Protein AF-A0A925RMC8-F1 (afdb_monomer)

Radius of gyration: 19.19 Å; Cα contacts (8 Å, |Δi|>4): 292; chains: 1; bounding box: 41×32×55 Å

Foldseek 3Di:
DDDDADDLVVVQVQCVVVVHDSQFWRWDKDWDFDDPVTDIDIAIATHNDDDAADDFPQWDWQNDGCPPPQAAEAAAQDWIKTATDDDPQKFKAKDWQAADKAPRRDRITTGHHYPPGPQWTKIKMWIAHPNRHIDMDMHTYGHD

Solvent-accessible surface area (backbone atoms only — not comparable to full-atom values): 8334 Å² total; per-residue (Å²): 139,85,85,81,79,78,54,73,68,56,48,49,50,52,24,58,78,70,72,46,54,94,79,52,58,45,80,44,79,48,78,47,74,81,50,87,80,81,44,72,48,76,46,65,44,47,46,90,52,91,66,67,55,59,77,89,65,60,37,32,47,66,88,36,75,47,86,79,54,79,60,44,79,40,59,54,79,38,81,42,40,35,37,45,78,67,62,92,74,45,53,28,39,52,47,61,58,41,33,50,74,40,56,31,70,39,46,58,30,33,39,34,30,52,94,88,38,50,53,51,39,39,41,34,44,38,40,30,48,85,72,54,20,59,34,71,50,77,33,46,32,36,51,100

Sequence (144 aa):
WTVTAPDEAQLAGARTELGLAADAPVPLRIRVTFAQPALVAYKNIWLGQHADNPVLDPITIDGRDARTATTLTVAPETDIRLAVEFDATHDVNWLTSCGTMHDYDLARAYLRVEPEDPQSGTLAVVVRDPDGGVSWRIWPITAE

Nearest PDB structures (foldseek):
  6jcq-assembly1_R  TM=6.285E-01  e=7.573E-03  Homo sapiens
  8yt8-assembly1_O  TM=6.834E-01  e=1.984E-02  Mus musculus
  8uf4-assembly1_C  TM=6.652E-01  e=6.104E-02  Homo sapiens
  8uf4-assembly1_A  TM=6.038E-01  e=6.440E-02  Homo sapiens
  9c3c-assembly1_A  TM=5.437E-01  e=5.199E-02  Oryctolagus cuniculus

Structure (mmCIF, N/CA/C/O backbone):
data_AF-A0A925RMC8-F1
#
_entry.id   AF-A0A925RMC8-F1
#
loop_
_atom_site.group_PDB
_atom_site.id
_atom_site.type_symbol
_atom_site.label_atom_id
_atom_site.label_alt_id
_atom_site.label_comp_id
_atom_site.label_asym_id
_atom_site.label_entity_id
_atom_site.label_seq_id
_atom_site.pdbx_PDB_ins_code
_atom_site.Cartn_x
_atom_site.Cartn_y
_atom_site.Cartn_z
_atom_site.occupancy
_atom_site.B_iso_or_equiv
_atom_site.auth_seq_id
_atom_site.auth_comp_id
_atom_site.auth_asym_id
_atom_site.auth_atom_id
_atom_site.pdbx_PDB_model_num
ATOM 1 N N . TRP A 1 1 ? 1.644 17.891 -8.035 1.00 55.22 1 TRP A N 1
ATOM 2 C CA . TRP A 1 1 ? 2.921 17.668 -8.738 1.00 55.22 1 TRP A CA 1
ATOM 3 C C . TRP A 1 1 ? 2.594 16.898 -10.004 1.00 55.22 1 TRP A C 1
ATOM 5 O O . TRP A 1 1 ? 1.680 16.085 -9.962 1.00 55.22 1 TRP A O 1
ATOM 15 N N . THR A 1 2 ? 3.270 17.182 -11.111 1.00 61.78 2 THR A N 1
ATOM 16 C CA . THR A 1 2 ? 3.018 16.524 -12.401 1.00 61.78 2 THR A CA 1
ATOM 17 C C . THR A 1 2 ? 4.347 15.977 -12.894 1.00 61.78 2 THR A C 1
ATOM 19 O O . THR A 1 2 ? 5.330 16.715 -12.905 1.00 61.78 2 THR A O 1
ATOM 22 N N . VAL A 1 3 ? 4.391 14.694 -13.249 1.00 68.19 3 VAL A N 1
ATOM 23 C CA . VAL A 1 3 ? 5.546 14.073 -13.909 1.00 68.19 3 VAL A CA 1
ATOM 24 C C . VAL A 1 3 ? 5.148 13.806 -15.351 1.00 68.19 3 VAL A C 1
ATOM 26 O O . VAL A 1 3 ? 4.157 13.126 -15.601 1.00 68.19 3 VAL A O 1
ATOM 29 N N . THR A 1 4 ? 5.906 14.369 -16.284 1.00 79.56 4 THR A N 1
ATOM 30 C CA . THR A 1 4 ? 5.744 14.123 -17.718 1.00 79.56 4 THR A CA 1
ATOM 31 C C . THR A 1 4 ? 6.628 12.944 -18.099 1.00 79.56 4 THR A C 1
ATOM 33 O O . THR A 1 4 ? 7.823 12.959 -17.803 1.00 79.56 4 THR A O 1
ATOM 36 N N . ALA A 1 5 ? 6.048 11.923 -18.731 1.00 79.69 5 ALA A N 1
ATOM 37 C CA . ALA A 1 5 ? 6.829 10.829 -19.295 1.00 79.69 5 ALA A CA 1
ATOM 38 C C . ALA A 1 5 ? 7.681 11.340 -20.477 1.00 79.69 5 ALA A C 1
ATOM 40 O O . ALA A 1 5 ? 7.213 12.212 -21.215 1.00 79.69 5 ALA A O 1
ATOM 41 N N . PRO A 1 6 ? 8.913 10.834 -20.654 1.00 87.75 6 PRO A N 1
ATOM 42 C CA . PRO A 1 6 ? 9.715 11.150 -21.831 1.00 87.75 6 PRO A CA 1
ATOM 43 C C . PRO A 1 6 ? 9.063 10.601 -23.103 1.00 87.75 6 PRO A C 1
ATOM 45 O O . PRO A 1 6 ? 8.295 9.639 -23.054 1.00 87.75 6 PRO A O 1
ATOM 48 N N . ASP A 1 7 ? 9.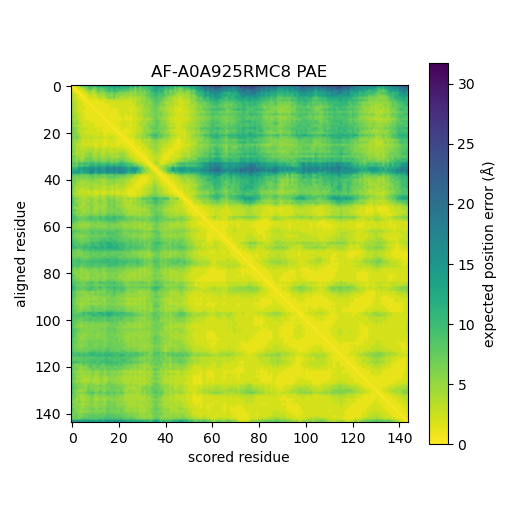390 11.204 -24.241 1.00 91.69 7 ASP A N 1
ATOM 49 C CA . ASP A 1 7 ? 8.971 10.690 -25.543 1.00 91.69 7 ASP A CA 1
ATOM 50 C C . ASP A 1 7 ? 9.822 9.486 -26.001 1.00 91.69 7 ASP A C 1
ATOM 52 O O . ASP A 1 7 ? 10.843 9.134 -25.403 1.00 91.69 7 ASP A O 1
ATOM 56 N N . GLU A 1 8 ? 9.400 8.838 -27.089 1.00 90.94 8 GLU A N 1
ATOM 57 C CA . GLU A 1 8 ? 10.094 7.667 -27.639 1.00 90.94 8 GLU A CA 1
ATOM 58 C C . GLU A 1 8 ? 11.532 7.963 -28.089 1.00 90.94 8 GLU A C 1
ATOM 60 O O . GLU A 1 8 ? 12.406 7.102 -27.978 1.00 90.94 8 GLU A O 1
ATOM 65 N N . ALA A 1 9 ? 11.813 9.178 -28.570 1.00 93.69 9 ALA A N 1
ATOM 66 C CA . ALA A 1 9 ? 13.156 9.548 -29.005 1.00 93.69 9 ALA A CA 1
ATOM 67 C C . ALA A 1 9 ? 14.104 9.672 -27.804 1.00 93.69 9 ALA A C 1
ATOM 69 O O . ALA A 1 9 ? 15.237 9.185 -27.845 1.00 93.69 9 ALA A O 1
ATOM 70 N N . GLN A 1 10 ? 13.624 10.262 -26.710 1.00 94.00 10 GLN A N 1
ATOM 71 C CA . GLN A 1 10 ? 14.338 10.339 -25.441 1.00 94.00 10 GLN A CA 1
ATOM 72 C C . GLN A 1 10 ? 14.583 8.947 -24.850 1.00 94.00 10 GLN A C 1
ATOM 74 O O . GLN A 1 10 ? 15.695 8.664 -24.401 1.00 94.00 10 GLN A O 1
ATOM 79 N N . LEU A 1 11 ? 13.590 8.051 -24.895 1.00 93.94 11 LEU A N 1
ATOM 80 C CA . LEU A 1 11 ? 13.758 6.666 -24.444 1.00 93.94 11 LEU A CA 1
ATOM 81 C C . LEU A 1 11 ? 14.777 5.899 -25.293 1.00 93.94 11 LEU A C 1
ATOM 83 O O . LEU A 1 11 ? 15.627 5.205 -24.739 1.00 93.94 11 LEU A O 1
ATOM 87 N N . ALA A 1 12 ? 14.748 6.046 -26.619 1.00 93.62 12 ALA A N 1
ATOM 88 C CA . ALA A 1 12 ? 15.725 5.419 -27.509 1.00 93.62 12 ALA A CA 1
ATOM 89 C C . ALA A 1 12 ? 17.162 5.904 -27.239 1.00 93.62 12 ALA A C 1
ATOM 91 O O . ALA A 1 12 ? 18.098 5.096 -27.217 1.00 93.62 12 ALA A O 1
ATOM 92 N N . GLY A 1 13 ? 17.337 7.204 -26.975 1.00 94.56 13 GLY A N 1
ATOM 93 C CA . GLY A 1 13 ? 18.614 7.771 -26.538 1.00 94.56 13 GLY A CA 1
ATOM 94 C C . GLY A 1 13 ? 19.096 7.147 -25.227 1.00 94.56 13 GLY A C 1
ATOM 95 O O . GLY A 1 13 ? 20.208 6.625 -25.169 1.00 94.56 13 GLY A O 1
ATOM 96 N N . ALA A 1 14 ? 18.227 7.094 -24.214 1.00 93.31 14 ALA A N 1
ATOM 97 C CA . ALA A 1 14 ? 18.547 6.498 -22.918 1.00 93.31 14 ALA A CA 1
ATOM 98 C C . ALA A 1 14 ? 18.922 5.008 -23.022 1.00 93.31 14 ALA A C 1
ATOM 100 O O . ALA A 1 14 ? 19.883 4.570 -22.392 1.00 93.31 14 ALA A O 1
ATOM 101 N N . ARG A 1 15 ? 18.216 4.223 -23.850 1.00 96.19 15 ARG A N 1
ATOM 102 C CA . ARG A 1 15 ? 18.567 2.813 -24.108 1.00 96.19 15 ARG A CA 1
ATOM 103 C C . ARG A 1 15 ? 19.970 2.683 -24.692 1.00 96.19 15 ARG A C 1
ATOM 105 O O . ARG A 1 15 ? 20.739 1.842 -24.237 1.00 96.19 15 ARG A O 1
ATOM 112 N N . THR A 1 16 ? 20.315 3.545 -25.647 1.00 95.88 16 THR A N 1
ATOM 113 C CA . THR A 1 16 ? 21.644 3.563 -26.274 1.00 95.88 16 THR A CA 1
ATOM 114 C C . THR A 1 16 ? 22.737 3.888 -25.255 1.00 95.88 16 THR A C 1
ATOM 116 O O . THR A 1 16 ? 23.733 3.173 -25.182 1.00 95.88 16 THR A O 1
ATOM 119 N N . GLU A 1 17 ? 22.542 4.926 -24.438 1.00 95.31 17 GLU A N 1
ATOM 120 C CA . GLU A 1 17 ? 23.503 5.336 -23.403 1.00 95.31 17 GLU A CA 1
ATOM 121 C C . GLU A 1 17 ? 23.730 4.251 -22.342 1.00 95.31 17 GLU A C 1
ATOM 123 O O . GLU A 1 17 ? 24.850 4.066 -21.869 1.00 95.31 17 GLU A O 1
ATOM 128 N N . LEU A 1 18 ? 22.678 3.508 -21.991 1.00 94.50 18 LEU A N 1
ATOM 129 C CA . LEU A 1 18 ? 22.723 2.433 -20.999 1.00 94.50 18 LEU A CA 1
ATOM 130 C C . LEU A 1 18 ? 23.145 1.072 -21.582 1.00 94.50 18 LEU A C 1
ATOM 132 O O . LEU A 1 18 ? 23.256 0.104 -20.831 1.00 94.50 18 LEU A O 1
ATOM 136 N N . GLY A 1 19 ? 23.373 0.973 -22.897 1.00 96.31 19 GLY A N 1
ATOM 137 C CA . GLY A 1 19 ? 23.711 -0.287 -23.568 1.00 96.31 19 GLY A CA 1
ATOM 138 C C . GLY A 1 19 ? 22.581 -1.324 -23.543 1.00 96.31 19 GLY A C 1
ATOM 139 O O . GLY A 1 19 ? 22.843 -2.526 -23.535 1.00 96.31 19 GLY A O 1
ATOM 140 N N . LEU A 1 20 ? 21.330 -0.866 -23.492 1.00 95.12 20 LEU A N 1
ATOM 141 C CA . LEU A 1 20 ? 20.134 -1.703 -23.486 1.00 95.12 20 LEU A CA 1
ATOM 142 C C . LEU A 1 20 ? 19.698 -2.061 -24.917 1.00 95.12 20 LEU A C 1
ATOM 144 O O . LEU A 1 20 ? 20.007 -1.351 -25.875 1.00 95.12 20 LEU A O 1
ATOM 148 N N . ALA A 1 21 ? 18.937 -3.150 -25.065 1.00 94.94 21 ALA A N 1
ATOM 149 C CA . ALA A 1 21 ? 18.270 -3.465 -26.330 1.00 94.94 21 ALA A CA 1
ATOM 150 C C . ALA A 1 21 ? 17.240 -2.378 -26.700 1.00 94.94 21 ALA A C 1
ATOM 152 O O . ALA A 1 21 ? 16.747 -1.659 -25.832 1.00 94.94 21 ALA A O 1
ATOM 153 N N . ALA A 1 22 ? 16.904 -2.255 -27.989 1.00 90.56 22 ALA A N 1
ATOM 154 C CA . ALA A 1 22 ? 16.052 -1.174 -28.505 1.00 90.56 22 ALA A CA 1
ATOM 155 C C . ALA A 1 22 ? 14.629 -1.150 -27.910 1.00 90.56 22 ALA A C 1
ATOM 157 O O . ALA A 1 22 ? 14.013 -0.089 -27.833 1.00 90.56 22 ALA A O 1
ATOM 158 N N . ASP A 1 23 ? 14.132 -2.303 -27.475 1.00 89.69 23 ASP A N 1
ATOM 159 C CA . ASP A 1 23 ? 12.825 -2.534 -26.861 1.00 89.69 23 ASP A CA 1
ATOM 160 C C . ASP A 1 23 ? 12.905 -2.773 -25.345 1.00 89.69 23 ASP A C 1
ATOM 162 O O . ASP A 1 23 ? 11.876 -2.907 -24.685 1.00 89.69 23 ASP A O 1
ATOM 166 N N . ALA A 1 24 ? 14.110 -2.794 -24.769 1.00 92.25 24 ALA A N 1
ATOM 167 C CA . ALA A 1 24 ? 14.270 -3.025 -23.344 1.00 92.25 24 ALA A CA 1
ATOM 168 C C . ALA A 1 24 ? 13.677 -1.858 -22.529 1.00 92.25 24 ALA A C 1
ATOM 170 O O . ALA A 1 24 ? 13.859 -0.684 -22.893 1.00 92.25 24 ALA A O 1
ATOM 171 N N . PRO A 1 25 ? 13.006 -2.147 -21.401 1.00 90.88 25 PRO A N 1
ATOM 172 C CA . PRO A 1 25 ? 12.553 -1.111 -20.488 1.00 90.88 25 PRO A CA 1
ATOM 173 C C . PRO A 1 25 ? 13.740 -0.344 -19.896 1.00 90.88 25 PRO A C 1
ATOM 175 O O . PRO A 1 25 ? 14.772 -0.928 -19.560 1.00 90.88 25 PRO A O 1
ATOM 178 N N . VAL A 1 26 ? 13.588 0.970 -19.732 1.00 92.00 26 VAL A N 1
ATOM 179 C CA . VAL A 1 26 ? 14.620 1.825 -19.130 1.00 92.00 26 VAL A CA 1
ATOM 180 C C . VAL A 1 26 ? 14.369 1.927 -17.621 1.00 92.00 26 VAL A C 1
ATOM 182 O O . VAL A 1 26 ? 13.343 2.485 -17.222 1.00 92.00 26 VAL A O 1
ATOM 185 N N . PRO A 1 27 ? 15.271 1.423 -16.759 1.00 90.00 27 PRO A N 1
ATOM 186 C CA . PRO A 1 27 ? 15.076 1.483 -15.316 1.00 90.00 27 PRO A CA 1
ATOM 187 C C . PRO A 1 27 ? 15.289 2.910 -14.795 1.00 90.00 27 PRO A C 1
ATOM 189 O O . PRO A 1 27 ? 16.306 3.545 -15.075 1.00 90.00 27 PRO A O 1
ATOM 192 N N . LEU A 1 28 ? 14.365 3.403 -13.972 1.00 87.38 28 LEU A N 1
ATOM 193 C CA . LEU A 1 28 ? 14.481 4.680 -13.271 1.00 87.38 28 LEU A CA 1
ATOM 194 C C . LEU A 1 28 ? 14.204 4.489 -11.777 1.00 87.38 28 LEU A C 1
ATOM 196 O O . LEU A 1 28 ? 13.188 3.919 -11.385 1.00 87.38 28 LEU A O 1
ATOM 200 N N . ARG A 1 29 ? 15.084 5.034 -10.929 1.00 87.12 29 ARG A N 1
ATOM 201 C CA . ARG A 1 29 ? 14.881 5.080 -9.476 1.00 87.12 29 ARG A CA 1
ATOM 202 C C . ARG A 1 29 ? 14.504 6.486 -9.030 1.00 87.12 29 ARG A C 1
ATOM 204 O O . ARG A 1 29 ? 15.339 7.388 -9.012 1.00 87.12 29 ARG A O 1
ATOM 211 N N . ILE A 1 30 ? 13.259 6.657 -8.609 1.00 86.25 30 ILE A N 1
ATOM 212 C CA . ILE A 1 30 ? 12.747 7.899 -8.033 1.00 86.25 30 ILE A CA 1
ATOM 213 C C . ILE A 1 30 ? 13.020 7.895 -6.530 1.00 86.25 30 ILE A C 1
ATOM 215 O O . ILE A 1 30 ? 12.780 6.900 -5.850 1.00 86.25 30 ILE A O 1
ATOM 219 N N . ARG A 1 31 ? 13.498 9.025 -6.005 1.00 88.06 31 ARG A N 1
ATOM 220 C CA . ARG A 1 31 ? 13.622 9.289 -4.569 1.00 88.06 31 ARG A CA 1
ATOM 221 C C . ARG A 1 31 ? 12.673 10.420 -4.192 1.00 88.06 31 ARG A C 1
ATOM 223 O O . ARG A 1 31 ? 12.729 11.484 -4.802 1.00 88.06 31 ARG A O 1
ATOM 230 N N . VAL A 1 32 ? 11.856 10.214 -3.166 1.00 84.94 32 VAL A N 1
ATOM 231 C CA . VAL A 1 32 ? 10.923 11.221 -2.640 1.00 84.94 32 VAL A CA 1
ATOM 232 C C . VAL A 1 32 ? 11.202 11.446 -1.157 1.00 84.94 32 VAL A C 1
ATOM 234 O O . VAL A 1 32 ? 11.415 10.486 -0.423 1.00 84.94 32 VAL A O 1
ATOM 237 N N . THR A 1 33 ? 11.181 12.705 -0.719 1.00 87.31 33 THR A N 1
ATOM 238 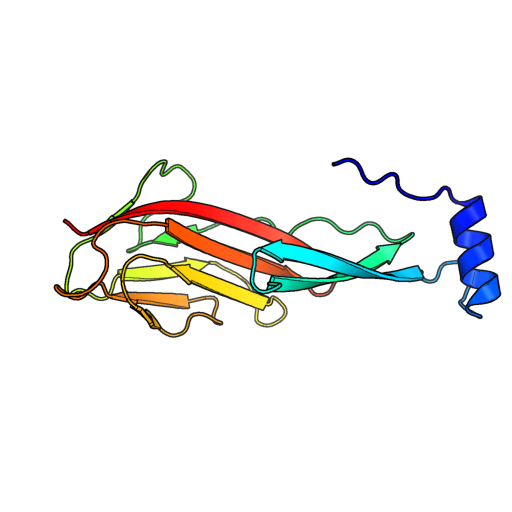C CA . THR A 1 33 ? 11.316 13.103 0.692 1.00 87.31 33 THR A CA 1
ATOM 239 C C . THR A 1 33 ? 10.037 13.817 1.126 1.00 87.31 33 THR A C 1
ATOM 241 O O . THR A 1 33 ? 9.624 14.746 0.434 1.00 87.31 33 THR A O 1
ATOM 244 N N . PHE A 1 34 ? 9.404 13.407 2.232 1.00 83.12 34 PHE A N 1
ATOM 245 C CA . PHE A 1 34 ? 8.033 13.850 2.558 1.00 83.12 34 PHE A CA 1
ATOM 246 C C . PHE A 1 34 ? 7.765 14.284 4.013 1.00 83.12 34 PHE A C 1
ATOM 248 O O . PHE A 1 34 ? 6.661 14.741 4.291 1.00 83.12 34 PHE A O 1
ATOM 255 N N . ALA A 1 35 ? 8.733 14.220 4.936 1.00 79.75 35 ALA A N 1
ATOM 256 C CA . ALA A 1 35 ? 8.574 14.762 6.299 1.00 79.75 35 ALA A CA 1
ATOM 257 C C . ALA A 1 35 ? 9.918 15.166 6.938 1.00 79.75 35 ALA A C 1
ATOM 259 O O . ALA A 1 35 ? 10.970 14.927 6.346 1.00 79.75 35 ALA A O 1
ATOM 260 N N . GLN A 1 36 ? 9.880 15.775 8.133 1.00 75.62 36 GLN A N 1
ATOM 261 C CA . GLN A 1 36 ? 11.051 16.062 8.977 1.00 75.62 36 GLN A CA 1
ATOM 262 C C . GLN A 1 36 ? 10.978 15.272 10.307 1.00 75.62 36 GLN A C 1
ATOM 264 O O . GLN A 1 36 ? 9.918 15.298 10.932 1.00 75.62 36 GLN A O 1
ATOM 269 N N . PRO A 1 37 ? 12.072 14.622 10.773 1.00 79.88 37 PRO A N 1
ATOM 270 C CA . PRO A 1 37 ? 13.318 14.382 10.037 1.00 79.88 37 PRO A CA 1
ATOM 271 C C . PRO A 1 37 ? 13.053 13.580 8.751 1.00 79.88 37 PRO A C 1
ATOM 273 O O . PRO A 1 37 ? 12.014 12.941 8.624 1.00 79.88 37 PRO A O 1
ATOM 276 N N . ALA A 1 38 ? 13.954 13.696 7.768 1.00 82.12 38 ALA A N 1
ATOM 277 C CA . ALA A 1 38 ? 13.721 13.265 6.386 1.00 82.12 38 ALA A CA 1
ATOM 278 C C . ALA A 1 38 ? 13.218 11.815 6.277 1.00 82.12 38 ALA A C 1
ATOM 280 O O . ALA A 1 38 ? 14.011 10.876 6.317 1.00 82.12 38 ALA A O 1
ATOM 281 N N . LEU A 1 39 ? 11.911 11.642 6.063 1.00 84.06 39 LEU A N 1
ATOM 282 C CA . LEU A 1 39 ? 11.349 10.372 5.614 1.00 84.06 39 LEU A CA 1
ATOM 283 C C . LEU A 1 39 ? 11.550 10.274 4.105 1.00 84.06 39 LEU A C 1
ATOM 285 O O . LEU A 1 39 ? 11.076 11.131 3.354 1.00 84.06 39 LEU A O 1
ATOM 289 N N . VAL A 1 40 ? 12.308 9.263 3.683 1.00 86.19 40 VAL A N 1
ATOM 290 C CA . VAL A 1 40 ? 12.704 9.049 2.290 1.00 86.19 40 VAL A CA 1
ATOM 291 C C . VAL A 1 40 ? 12.087 7.751 1.786 1.00 86.19 40 VAL A C 1
ATOM 293 O O . VAL A 1 40 ? 12.279 6.703 2.392 1.00 86.19 40 VAL A O 1
ATOM 296 N N . ALA A 1 41 ? 11.408 7.816 0.644 1.00 83.56 41 ALA A N 1
ATOM 297 C CA . ALA A 1 41 ? 10.940 6.652 -0.096 1.00 83.56 41 ALA A CA 1
ATOM 298 C C . ALA A 1 41 ? 11.668 6.554 -1.435 1.00 83.56 41 ALA A C 1
ATOM 300 O O . ALA A 1 41 ? 12.028 7.565 -2.048 1.00 83.56 41 ALA A O 1
ATOM 301 N N . TYR A 1 42 ? 11.847 5.320 -1.893 1.00 84.44 42 TYR A N 1
ATOM 302 C CA . TYR A 1 42 ? 12.344 5.017 -3.224 1.00 84.44 42 TYR A CA 1
ATOM 303 C C . TYR A 1 42 ? 11.272 4.267 -4.003 1.00 84.44 42 TYR A C 1
ATOM 305 O O . TYR A 1 42 ? 10.584 3.414 -3.446 1.00 84.44 42 TYR A O 1
ATOM 313 N N . LYS A 1 43 ? 11.150 4.572 -5.294 1.00 82.06 43 LYS A N 1
ATOM 314 C CA . LYS A 1 43 ? 10.340 3.799 -6.233 1.00 82.06 43 LYS A CA 1
ATOM 315 C C . LYS A 1 43 ? 11.185 3.459 -7.452 1.00 82.06 43 LYS A C 1
ATOM 317 O O . LYS A 1 43 ? 11.788 4.354 -8.041 1.00 82.06 43 LYS A O 1
ATOM 322 N N . ASN A 1 44 ? 11.209 2.185 -7.819 1.00 82.62 44 ASN A N 1
ATOM 323 C CA . ASN A 1 44 ? 11.720 1.755 -9.113 1.00 82.62 44 ASN A CA 1
ATOM 324 C C . ASN A 1 44 ? 10.565 1.796 -10.116 1.00 82.62 44 ASN A C 1
ATOM 326 O O . ASN A 1 44 ? 9.449 1.395 -9.784 1.00 82.62 44 ASN A O 1
ATOM 330 N N . ILE A 1 45 ? 10.824 2.333 -11.302 1.00 84.00 45 ILE A N 1
ATOM 331 C CA . ILE A 1 45 ? 9.903 2.308 -12.435 1.00 84.00 45 ILE A CA 1
ATOM 332 C C . ILE A 1 45 ? 10.660 1.886 -13.695 1.00 84.00 45 ILE A C 1
ATOM 334 O O . ILE A 1 45 ? 11.872 2.090 -13.795 1.00 84.00 45 ILE A O 1
ATOM 338 N N . TRP A 1 46 ? 9.930 1.347 -14.663 1.00 88.00 46 TRP A N 1
ATOM 339 C CA . TRP A 1 46 ? 10.458 0.874 -15.935 1.00 88.00 46 TRP A CA 1
ATOM 340 C C . TRP A 1 46 ? 9.788 1.673 -17.049 1.00 88.00 46 TRP A C 1
ATOM 342 O O . TRP A 1 46 ? 8.588 1.556 -17.275 1.00 88.00 46 TRP A O 1
ATOM 352 N N . LEU A 1 47 ? 10.539 2.556 -17.707 1.00 88.88 47 LEU A N 1
ATOM 353 C CA . LEU A 1 47 ? 10.006 3.400 -18.773 1.00 88.88 47 LEU A CA 1
ATOM 354 C C . LEU A 1 47 ? 9.996 2.653 -20.110 1.00 88.88 47 LEU A C 1
ATOM 356 O O . LEU A 1 47 ? 10.899 1.866 -20.399 1.00 88.88 47 LEU A O 1
ATOM 360 N N . GLY A 1 48 ? 8.998 2.944 -20.946 1.00 86.00 48 GLY A N 1
ATOM 361 C CA . GLY A 1 48 ? 8.804 2.276 -22.237 1.00 86.00 48 GLY A CA 1
ATOM 362 C C . GLY A 1 48 ? 8.104 0.916 -22.144 1.00 86.00 48 GLY A C 1
ATOM 363 O O . GLY A 1 48 ? 7.926 0.269 -23.169 1.00 86.00 48 GLY A O 1
ATOM 364 N N . GLN A 1 49 ? 7.685 0.502 -20.944 1.00 83.81 49 GLN A N 1
ATOM 365 C CA . GLN A 1 49 ? 6.802 -0.638 -20.717 1.00 83.81 49 GLN A CA 1
ATOM 366 C C . GLN A 1 49 ? 5.522 -0.137 -20.046 1.00 83.81 49 GLN A C 1
ATOM 368 O O . GLN A 1 49 ? 5.574 0.646 -19.097 1.00 83.81 49 GLN A O 1
ATOM 373 N N . HIS A 1 50 ? 4.371 -0.568 -20.558 1.00 82.75 50 HIS A N 1
ATOM 374 C CA . HIS A 1 50 ? 3.094 -0.323 -19.894 1.00 82.75 50 HIS A CA 1
ATOM 375 C C . HIS A 1 50 ? 2.974 -1.240 -18.674 1.00 82.75 50 HIS A C 1
ATOM 377 O O . HIS A 1 50 ? 3.210 -2.441 -18.791 1.00 82.75 50 HIS A O 1
ATOM 383 N N . ALA A 1 51 ? 2.594 -0.670 -17.534 1.00 84.44 51 ALA A N 1
ATOM 384 C CA . ALA A 1 51 ? 2.259 -1.401 -16.321 1.00 84.44 51 ALA A CA 1
ATOM 385 C C . ALA A 1 51 ? 0.991 -0.786 -15.724 1.00 84.44 51 ALA A C 1
ATOM 387 O O . ALA A 1 51 ? 0.892 0.437 -15.578 1.00 84.44 51 ALA A O 1
ATOM 388 N N . ASP A 1 52 ? 0.024 -1.636 -15.403 1.00 89.88 52 ASP A N 1
ATOM 389 C CA . ASP A 1 52 ? -1.189 -1.238 -14.698 1.00 89.88 52 ASP A CA 1
ATOM 390 C C . ASP A 1 52 ? -0.965 -1.314 -13.187 1.00 89.88 52 ASP A C 1
ATOM 392 O O . ASP A 1 52 ? -0.080 -2.017 -12.712 1.00 89.88 52 ASP A O 1
ATOM 396 N N . ASN A 1 53 ? -1.768 -0.588 -12.408 1.00 92.75 53 ASN A N 1
ATOM 397 C CA . ASN A 1 53 ? -1.765 -0.790 -10.961 1.00 92.75 53 ASN A CA 1
ATOM 398 C C . ASN A 1 53 ? -2.608 -2.030 -10.601 1.00 92.75 53 ASN A C 1
ATOM 400 O O . ASN A 1 53 ? -3.651 -2.245 -11.231 1.00 92.75 53 ASN A O 1
ATOM 404 N N . PRO A 1 54 ? -2.247 -2.786 -9.545 1.00 95.00 54 PRO A N 1
ATOM 405 C CA . PRO A 1 54 ? -3.019 -3.941 -9.099 1.00 95.00 54 PRO A CA 1
ATOM 406 C C . PRO A 1 54 ? -4.455 -3.544 -8.745 1.00 95.00 54 PRO A C 1
ATOM 408 O O . PRO A 1 54 ? -4.687 -2.501 -8.127 1.00 95.00 54 PRO A O 1
ATOM 411 N N . VAL A 1 55 ? -5.442 -4.375 -9.068 1.00 95.44 55 VAL A N 1
ATOM 412 C CA . VAL A 1 55 ? -6.835 -4.106 -8.682 1.00 95.44 55 VAL A CA 1
ATOM 413 C C . VAL A 1 55 ? -7.063 -4.587 -7.250 1.00 95.44 55 VAL A C 1
ATOM 415 O O . VAL A 1 55 ? -7.016 -5.781 -6.983 1.00 95.44 55 VAL A O 1
ATOM 418 N N . LEU A 1 56 ? -7.329 -3.664 -6.319 1.00 93.88 56 LEU A N 1
ATOM 419 C CA . LEU A 1 56 ? -7.655 -3.995 -4.923 1.00 93.88 56 LEU A CA 1
ATOM 420 C C . LEU A 1 56 ? -9.106 -4.485 -4.787 1.00 93.88 56 LEU A C 1
ATOM 422 O O . LEU A 1 56 ? -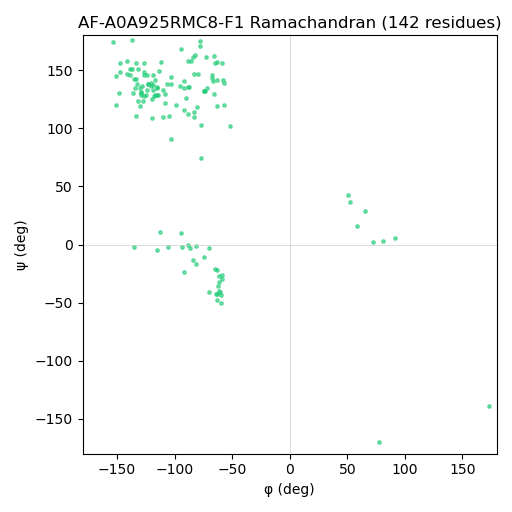9.985 -3.754 -4.315 1.00 93.88 56 LEU A O 1
ATOM 426 N N . ASP A 1 57 ? -9.357 -5.713 -5.226 1.00 93.31 57 ASP A N 1
ATOM 427 C CA . ASP A 1 57 ? -10.665 -6.361 -5.163 1.00 93.31 57 ASP A CA 1
ATOM 428 C C . ASP A 1 57 ? -10.529 -7.893 -5.057 1.00 93.31 57 ASP A C 1
ATOM 430 O O . ASP A 1 57 ? -9.987 -8.498 -5.983 1.00 93.31 57 ASP A O 1
ATOM 434 N N . PRO A 1 58 ? -11.033 -8.541 -3.985 1.00 94.69 58 PRO A N 1
ATOM 435 C CA . PRO A 1 58 ? -11.743 -7.974 -2.834 1.00 94.69 58 PRO A CA 1
ATOM 436 C C . PRO A 1 58 ? -10.817 -7.409 -1.748 1.00 94.69 58 PRO A C 1
ATOM 438 O O . PRO A 1 58 ? -9.634 -7.736 -1.657 1.00 94.69 58 PRO A O 1
ATOM 441 N N . ILE A 1 59 ? -11.398 -6.585 -0.869 1.00 97.50 59 ILE A N 1
ATOM 442 C CA . ILE A 1 59 ? -10.791 -6.196 0.409 1.00 97.50 59 ILE A CA 1
ATOM 443 C C . ILE A 1 59 ? -11.797 -6.481 1.516 1.00 97.50 59 ILE A C 1
ATOM 445 O O . ILE A 1 59 ? -12.903 -5.938 1.488 1.00 97.50 59 ILE A O 1
ATOM 449 N N . THR A 1 60 ? -11.410 -7.280 2.505 1.00 97.88 60 THR A N 1
ATOM 450 C CA . THR A 1 60 ? -12.279 -7.603 3.640 1.00 97.88 60 THR A CA 1
ATOM 451 C C . THR A 1 60 ? -11.676 -7.192 4.972 1.00 97.88 60 THR A C 1
ATOM 453 O O . THR A 1 60 ? -10.486 -7.399 5.213 1.00 97.88 60 THR A O 1
ATOM 456 N N . ILE A 1 61 ? -12.520 -6.642 5.841 1.00 97.25 61 ILE A N 1
ATOM 457 C CA . ILE A 1 61 ? -12.202 -6.267 7.219 1.00 97.25 61 ILE A CA 1
ATOM 458 C C . ILE A 1 61 ? -13.294 -6.862 8.099 1.00 97.25 61 ILE A C 1
ATOM 460 O O . ILE A 1 61 ? -14.477 -6.588 7.900 1.00 97.25 61 ILE A O 1
ATOM 464 N N . ASP A 1 62 ? -12.895 -7.734 9.019 1.00 95.94 62 ASP A N 1
ATOM 465 C CA . ASP A 1 62 ? -13.782 -8.528 9.870 1.00 95.94 62 ASP A CA 1
ATOM 466 C C . ASP A 1 62 ? -14.864 -9.277 9.065 1.00 95.94 62 ASP A C 1
ATOM 468 O O . ASP A 1 62 ? -16.056 -9.266 9.369 1.00 95.94 62 ASP A O 1
ATOM 472 N N . GLY A 1 63 ? -14.450 -9.857 7.932 1.00 94.38 63 GLY A N 1
ATOM 473 C CA . GLY A 1 63 ? -15.329 -10.592 7.017 1.00 94.38 63 GLY A CA 1
ATOM 474 C C . GLY A 1 63 ? -16.292 -9.731 6.188 1.00 94.38 63 GLY A C 1
ATOM 475 O O . GLY A 1 63 ? -17.077 -10.283 5.418 1.00 94.38 63 GLY A O 1
ATOM 476 N N . ARG A 1 64 ? -16.245 -8.398 6.299 1.00 94.69 64 ARG A N 1
ATOM 477 C CA . ARG A 1 64 ? -17.085 -7.468 5.525 1.00 94.69 64 ARG A CA 1
ATOM 478 C C . ARG A 1 64 ? -16.294 -6.824 4.395 1.00 94.69 64 ARG A C 1
ATOM 480 O O . ARG A 1 64 ? -15.126 -6.495 4.580 1.00 94.69 64 ARG A O 1
ATOM 487 N N . ASP A 1 65 ? -16.935 -6.595 3.249 1.00 95.75 65 ASP A N 1
ATOM 488 C CA . ASP A 1 65 ? -16.331 -5.832 2.149 1.00 95.75 65 ASP A CA 1
ATOM 489 C C . ASP A 1 65 ? -16.059 -4.384 2.591 1.00 95.75 65 ASP A C 1
ATOM 491 O O . ASP A 1 65 ? -16.971 -3.639 2.954 1.00 95.75 65 ASP A O 1
ATOM 495 N N . ALA A 1 66 ? -14.790 -3.985 2.563 1.00 95.44 66 ALA A N 1
ATOM 496 C CA . ALA A 1 66 ? -14.337 -2.665 2.985 1.00 95.44 66 ALA A CA 1
ATOM 497 C C . ALA A 1 66 ? -14.255 -1.657 1.823 1.00 95.44 66 ALA A C 1
ATOM 499 O O . ALA A 1 66 ? -13.941 -0.480 2.034 1.00 95.44 66 ALA A O 1
ATOM 500 N N . ARG A 1 67 ? -14.546 -2.061 0.579 1.00 93.25 67 ARG A N 1
ATOM 501 C CA . ARG A 1 67 ? -14.361 -1.212 -0.610 1.00 93.25 67 ARG A CA 1
ATOM 502 C C . ARG A 1 67 ? -15.391 -0.099 -0.772 1.00 93.25 67 ARG A C 1
ATOM 504 O O . ARG A 1 67 ? -15.206 0.796 -1.597 1.00 93.25 67 ARG A O 1
ATOM 511 N N . THR A 1 68 ? -16.466 -0.102 -0.007 1.00 91.62 68 THR A N 1
ATOM 512 C CA . THR A 1 68 ? -17.440 1.002 -0.003 1.00 91.62 68 THR A CA 1
ATOM 513 C C . THR A 1 68 ? -17.496 1.713 1.340 1.00 91.62 68 THR A C 1
ATOM 515 O O . THR A 1 68 ? -18.178 2.727 1.459 1.00 91.62 68 THR A O 1
ATOM 518 N N . ALA A 1 69 ? -16.762 1.218 2.340 1.00 93.44 69 ALA A N 1
ATOM 519 C CA . ALA A 1 69 ? -16.676 1.855 3.640 1.00 93.44 69 ALA A CA 1
ATOM 520 C C . ALA A 1 69 ? -15.984 3.218 3.514 1.00 93.44 69 ALA A C 1
ATOM 522 O O . ALA A 1 69 ? -14.905 3.333 2.923 1.00 93.44 69 ALA A O 1
ATOM 523 N N . THR A 1 70 ? -16.618 4.245 4.076 1.00 93.31 70 THR A N 1
ATOM 524 C CA . THR A 1 70 ? -16.060 5.599 4.211 1.00 93.31 70 THR A CA 1
ATOM 525 C C . THR A 1 70 ? -15.342 5.789 5.546 1.00 93.31 70 THR A C 1
ATOM 527 O O . THR A 1 70 ? -14.456 6.631 5.638 1.00 93.31 70 THR A O 1
ATOM 530 N N . THR A 1 71 ? -15.706 4.995 6.555 1.00 96.06 71 THR A N 1
ATOM 531 C CA . THR A 1 71 ? -15.057 4.891 7.865 1.00 96.06 71 THR A CA 1
ATOM 532 C C . THR A 1 71 ? -15.185 3.455 8.366 1.00 96.06 71 THR A C 1
ATOM 534 O O . THR A 1 71 ? -16.101 2.738 7.952 1.00 96.06 71 THR A O 1
ATOM 537 N N . LEU A 1 72 ? -14.289 3.043 9.257 1.00 97.38 72 LEU A N 1
ATOM 538 C CA . LEU A 1 72 ? -14.332 1.747 9.927 1.00 97.38 72 LEU A CA 1
ATOM 539 C C . LEU A 1 72 ? -14.542 1.942 11.428 1.00 97.38 72 LEU A C 1
ATOM 541 O O . LEU A 1 72 ? -13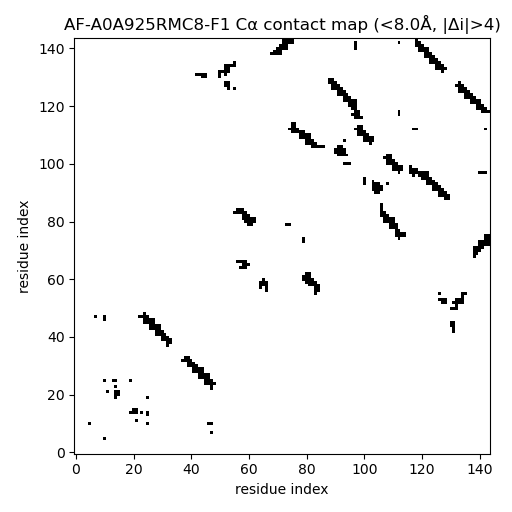.871 2.768 12.041 1.00 97.38 72 LEU A O 1
ATOM 545 N N . THR A 1 73 ? -15.438 1.148 12.004 1.00 96.81 73 THR A N 1
ATOM 546 C CA . THR A 1 73 ? -15.591 1.014 13.455 1.00 96.81 73 THR A CA 1
ATOM 547 C C . THR A 1 73 ? -15.264 -0.422 13.820 1.00 96.81 73 THR A C 1
ATOM 549 O O . THR A 1 73 ? -15.791 -1.349 13.195 1.00 96.81 73 THR A O 1
ATOM 552 N N . VAL A 1 74 ? -14.372 -0.605 14.787 1.00 95.81 74 VAL A N 1
ATOM 553 C CA . VAL A 1 74 ? -13.907 -1.921 15.230 1.00 95.81 74 VAL A CA 1
ATOM 554 C C . VAL A 1 74 ? -14.070 -2.067 16.734 1.00 95.81 74 VAL A C 1
ATOM 556 O O . VAL A 1 74 ? -13.947 -1.089 17.461 1.00 95.81 74 VAL A O 1
ATOM 559 N N . ALA A 1 75 ? -14.321 -3.290 17.194 1.00 95.31 75 ALA A N 1
ATOM 560 C CA . ALA A 1 75 ? -14.363 -3.560 18.623 1.00 95.31 75 ALA A CA 1
ATOM 561 C C . ALA A 1 75 ? -12.938 -3.505 19.209 1.00 95.31 75 ALA A C 1
ATOM 563 O O . ALA A 1 75 ? -12.029 -4.108 18.621 1.00 95.31 75 ALA A O 1
ATOM 564 N N . PRO A 1 76 ? -12.723 -2.837 20.356 1.00 95.25 76 PRO A N 1
ATOM 565 C CA . PRO A 1 76 ? -11.448 -2.901 21.059 1.00 95.25 76 PRO A CA 1
ATOM 566 C C . PRO A 1 76 ? -11.182 -4.317 21.600 1.00 95.25 76 PRO A C 1
ATOM 568 O O . PRO A 1 76 ? -12.080 -5.162 21.684 1.00 95.25 76 PRO A O 1
ATOM 571 N N . GLU A 1 77 ? -9.920 -4.590 21.936 1.00 96.25 77 GLU A N 1
ATOM 572 C CA . GLU A 1 77 ? -9.453 -5.820 22.603 1.00 96.25 77 GLU A CA 1
ATOM 573 C C . GLU A 1 77 ? -9.768 -7.135 21.852 1.00 96.25 77 GLU A C 1
ATOM 575 O O . GLU A 1 77 ? -9.661 -8.235 22.408 1.00 96.25 77 GLU A O 1
ATOM 580 N N . THR A 1 78 ? -10.123 -7.039 20.568 1.00 96.75 78 THR A N 1
ATOM 581 C CA . THR A 1 78 ? -10.494 -8.161 19.696 1.00 96.75 78 THR A CA 1
ATOM 582 C C . THR A 1 78 ? -9.609 -8.190 18.452 1.00 96.75 78 THR A C 1
ATOM 584 O O . THR A 1 78 ? -9.223 -7.146 17.931 1.00 96.75 78 THR A O 1
ATOM 587 N N . ASP A 1 79 ? -9.306 -9.390 17.952 1.00 98.12 79 ASP A N 1
ATOM 588 C CA . ASP A 1 79 ? -8.535 -9.561 16.719 1.00 98.12 79 ASP A CA 1
ATOM 589 C C . ASP A 1 79 ? -9.417 -9.289 15.491 1.00 98.12 79 ASP A C 1
ATOM 591 O O . ASP A 1 79 ? -10.202 -10.137 15.056 1.00 98.12 79 ASP A O 1
ATOM 595 N N . ILE A 1 80 ? -9.250 -8.115 14.895 1.00 98.12 80 ILE A N 1
ATOM 596 C CA . ILE A 1 80 ? -9.949 -7.692 13.684 1.00 98.12 80 ILE A CA 1
ATOM 597 C C . ILE A 1 80 ? -9.222 -8.261 12.470 1.00 98.12 80 ILE A C 1
ATOM 599 O O . ILE A 1 80 ? -8.118 -7.836 12.132 1.00 98.12 80 ILE A O 1
ATOM 603 N N . ARG A 1 81 ? -9.836 -9.235 11.796 1.00 98.44 81 ARG A N 1
ATOM 604 C CA . ARG A 1 81 ? -9.223 -9.927 10.651 1.00 98.44 81 ARG A CA 1
ATOM 605 C C . ARG A 1 81 ? -9.219 -9.053 9.403 1.00 98.44 81 ARG A C 1
ATOM 607 O O . ARG A 1 81 ? -10.253 -8.519 9.017 1.00 98.44 81 ARG A O 1
ATOM 614 N N . LEU A 1 82 ? -8.075 -8.964 8.737 1.00 98.50 82 LEU A N 1
ATOM 615 C CA . LEU A 1 82 ? -7.875 -8.190 7.515 1.00 98.50 82 LEU A CA 1
ATOM 616 C C . LEU A 1 82 ? -7.473 -9.139 6.390 1.00 98.50 82 LEU A C 1
ATOM 618 O O . LEU A 1 82 ? -6.661 -10.042 6.608 1.00 98.50 82 LEU A O 1
ATOM 622 N N . ALA A 1 83 ? -8.025 -8.954 5.193 1.00 98.25 83 ALA A N 1
ATOM 623 C CA . ALA A 1 83 ? -7.597 -9.728 4.036 1.00 98.25 83 ALA A CA 1
ATOM 624 C C . ALA A 1 83 ? -7.756 -8.980 2.710 1.00 98.25 83 ALA A C 1
ATOM 626 O O . ALA A 1 83 ? -8.725 -8.247 2.491 1.00 98.25 83 ALA A O 1
ATOM 627 N N . VAL A 1 84 ? -6.808 -9.243 1.820 1.00 98.12 84 VAL A N 1
ATOM 628 C CA . VAL A 1 84 ? -6.867 -9.008 0.376 1.00 98.12 84 VAL A CA 1
ATOM 629 C C . VAL A 1 84 ? -6.524 -10.314 -0.340 1.00 98.12 84 VAL A C 1
ATOM 631 O O . VAL A 1 84 ? -5.856 -11.175 0.233 1.00 98.12 84 VAL A O 1
ATOM 634 N N . GLU A 1 85 ? -6.969 -10.478 -1.583 1.00 95.62 85 GLU A N 1
ATOM 635 C CA . GLU A 1 85 ? -6.678 -11.683 -2.370 1.00 95.62 85 GLU A CA 1
ATOM 636 C C . GLU A 1 85 ? -5.586 -11.385 -3.402 1.00 95.62 85 GLU A C 1
ATOM 638 O O . GLU A 1 85 ? -5.859 -10.963 -4.522 1.00 95.62 85 GLU A O 1
ATOM 643 N N . PHE A 1 86 ? -4.335 -11.604 -2.998 1.00 95.56 86 PHE A N 1
ATOM 644 C CA . PHE A 1 86 ? -3.165 -11.555 -3.871 1.00 95.56 86 PHE A CA 1
ATOM 645 C C . PHE A 1 86 ? -2.298 -12.793 -3.650 1.00 95.56 86 PHE A C 1
ATOM 647 O O . PHE A 1 86 ? -2.283 -13.372 -2.560 1.00 95.56 86 PHE A O 1
ATOM 654 N N . ASP A 1 87 ? -1.584 -13.207 -4.693 1.00 91.94 87 ASP A N 1
ATOM 655 C CA . ASP A 1 87 ? -0.593 -14.273 -4.586 1.00 91.94 87 ASP A CA 1
ATOM 656 C C . ASP A 1 87 ? 0.719 -13.773 -3.955 1.00 91.94 87 ASP A C 1
ATOM 658 O O . ASP A 1 87 ? 0.913 -12.585 -3.694 1.00 91.94 87 ASP A O 1
ATOM 662 N N . ALA A 1 88 ? 1.651 -14.699 -3.730 1.00 92.06 88 ALA A N 1
ATOM 663 C CA . ALA A 1 88 ? 2.940 -14.408 -3.104 1.00 92.06 88 ALA A CA 1
ATOM 664 C C . ALA A 1 88 ? 3.901 -13.578 -3.979 1.00 92.06 88 ALA A C 1
ATOM 666 O O . ALA A 1 88 ? 5.007 -13.275 -3.534 1.00 92.06 88 ALA A O 1
ATOM 667 N N . THR A 1 89 ? 3.534 -13.246 -5.222 1.00 94.31 89 THR A N 1
ATOM 668 C CA . THR A 1 89 ? 4.352 -12.364 -6.070 1.00 94.31 89 THR A CA 1
ATOM 669 C C . THR A 1 89 ? 4.123 -10.889 -5.753 1.00 94.31 89 THR A C 1
ATOM 671 O O . THR A 1 89 ? 4.954 -10.056 -6.109 1.00 94.31 89 THR A O 1
ATOM 674 N N . HIS A 1 90 ? 3.034 -10.570 -5.052 1.00 95.00 90 HIS A N 1
ATOM 675 C CA . HIS A 1 90 ? 2.710 -9.216 -4.633 1.00 95.00 90 HIS A CA 1
ATOM 676 C C . HIS A 1 90 ? 3.268 -8.917 -3.242 1.00 95.00 90 HIS A C 1
ATOM 678 O O . HIS A 1 90 ? 3.190 -9.733 -2.325 1.00 95.00 90 HIS A O 1
ATOM 684 N N . ASP A 1 91 ? 3.776 -7.700 -3.073 1.00 95.69 91 ASP A N 1
ATOM 685 C CA . ASP A 1 91 ? 4.146 -7.149 -1.772 1.00 95.69 91 ASP A CA 1
ATOM 686 C C . ASP A 1 91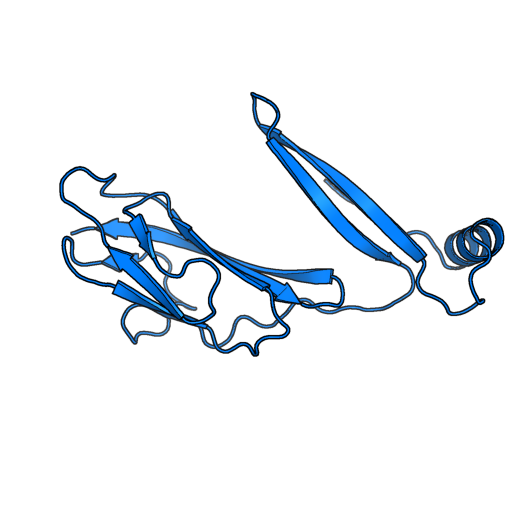 ? 2.922 -6.454 -1.163 1.00 95.69 91 ASP A C 1
ATOM 688 O O . ASP A 1 91 ? 2.454 -5.434 -1.683 1.00 95.69 91 ASP A O 1
ATOM 692 N N . VAL A 1 92 ? 2.392 -7.014 -0.074 1.00 97.69 92 VAL A N 1
ATOM 693 C CA . VAL A 1 92 ? 1.226 -6.492 0.650 1.00 97.69 92 VAL A CA 1
ATOM 694 C C . VAL A 1 92 ? 1.682 -5.915 1.980 1.00 97.69 92 VAL A C 1
ATOM 696 O O . VAL A 1 92 ? 2.380 -6.576 2.732 1.00 97.69 92 VAL A O 1
ATOM 699 N N . ASN A 1 93 ? 1.268 -4.688 2.291 1.00 97.94 93 ASN A N 1
ATOM 700 C CA . ASN A 1 93 ? 1.523 -4.068 3.588 1.00 97.94 93 ASN A CA 1
ATOM 701 C C . ASN A 1 93 ? 0.243 -3.455 4.159 1.00 97.94 93 ASN A C 1
ATOM 703 O O . ASN A 1 93 ? -0.355 -2.560 3.555 1.00 97.94 93 ASN A O 1
ATOM 707 N N . TRP A 1 94 ? -0.123 -3.883 5.358 1.00 98.31 94 TRP A N 1
ATOM 708 C CA . TRP A 1 94 ? -1.121 -3.263 6.215 1.00 98.31 94 TRP A CA 1
ATOM 709 C C . TRP A 1 94 ? -0.449 -2.266 7.150 1.00 98.31 94 TRP A C 1
ATOM 711 O O . TRP A 1 94 ? 0.588 -2.539 7.747 1.00 98.31 94 TRP A O 1
ATOM 721 N N . LEU A 1 95 ? -1.041 -1.086 7.285 1.00 97.94 95 LEU A N 1
ATOM 722 C CA . LEU A 1 95 ? -0.504 0.008 8.087 1.00 97.94 95 LEU A CA 1
ATOM 723 C C . LEU A 1 95 ? -1.616 0.567 8.960 1.00 97.94 95 LEU A C 1
ATOM 725 O O . LEU A 1 95 ? -2.726 0.773 8.476 1.00 97.94 95 LEU A O 1
ATOM 729 N N . THR A 1 96 ? -1.319 0.863 10.220 1.00 97.81 96 THR A N 1
ATOM 730 C CA . THR A 1 96 ? -2.287 1.488 11.121 1.00 97.81 96 THR A CA 1
ATOM 731 C C . THR A 1 96 ? -1.649 2.593 11.955 1.00 97.81 96 THR A C 1
ATOM 733 O O . THR A 1 96 ? -0.459 2.547 12.261 1.00 97.81 96 THR A O 1
ATOM 736 N N . SER A 1 97 ? -2.453 3.585 12.329 1.00 97.00 97 SER A N 1
ATOM 737 C CA . SER A 1 97 ? -2.154 4.535 13.407 1.00 97.00 97 SER A CA 1
ATOM 738 C C . SER A 1 97 ? -3.098 4.379 14.609 1.00 97.00 97 SER A C 1
ATOM 740 O O . SER A 1 97 ? -3.148 5.265 15.457 1.00 97.00 97 SER A O 1
ATOM 742 N N . CYS A 1 98 ? -3.896 3.309 14.631 1.00 95.81 98 CYS A N 1
ATOM 743 C CA . CYS A 1 98 ? -4.875 2.952 15.656 1.00 95.81 98 CYS A CA 1
ATOM 744 C C . CYS A 1 98 ? -4.680 1.465 15.978 1.00 95.81 98 CYS A C 1
ATOM 746 O O . CYS A 1 98 ? -4.921 0.627 15.110 1.00 95.81 98 CYS A O 1
ATOM 748 N N . GLY A 1 99 ? -4.186 1.151 17.175 1.00 96.25 99 GLY A N 1
ATOM 749 C CA . GLY A 1 99 ? -3.829 -0.211 17.582 1.00 96.25 99 GLY A CA 1
ATOM 750 C C . GLY A 1 99 ? -2.497 -0.743 17.040 1.00 96.25 99 GLY A C 1
ATOM 751 O O . GLY A 1 99 ? -1.702 -0.022 16.431 1.00 96.25 99 GLY A O 1
ATOM 752 N N . THR A 1 100 ? -2.288 -2.043 17.238 1.00 96.69 100 THR A N 1
ATOM 753 C CA . THR A 1 100 ? -1.118 -2.809 16.796 1.00 96.69 100 THR A CA 1
ATOM 754 C C . THR A 1 100 ? -1.485 -3.779 15.670 1.00 96.69 100 THR A C 1
ATOM 756 O O . THR A 1 100 ? -2.470 -4.515 15.749 1.00 96.69 100 THR A O 1
ATOM 759 N N . MET A 1 101 ? -0.675 -3.786 14.608 1.00 97.69 101 MET A N 1
ATOM 760 C CA . MET A 1 101 ? -0.842 -4.676 13.455 1.00 97.69 101 MET A CA 1
ATOM 761 C C . MET A 1 101 ? 0.029 -5.927 13.591 1.00 97.69 101 MET A C 1
ATOM 763 O O . MET A 1 101 ? 1.218 -5.828 13.897 1.00 97.69 101 MET A O 1
ATOM 767 N N . HIS A 1 102 ? -0.541 -7.086 13.278 1.00 98.12 102 HIS A N 1
ATOM 768 C CA . HIS A 1 102 ? 0.146 -8.374 13.223 1.00 98.12 102 HIS A CA 1
ATOM 769 C C . HIS A 1 102 ? 0.081 -8.957 11.814 1.00 98.12 102 HIS A C 1
ATOM 771 O O . HIS A 1 102 ? -0.916 -8.764 11.117 1.00 98.12 102 HIS A O 1
ATOM 777 N N . ASP A 1 103 ? 1.139 -9.667 11.409 1.00 97.94 103 ASP A N 1
ATOM 778 C CA . ASP A 1 103 ? 1.292 -10.219 10.053 1.00 97.94 103 ASP A CA 1
ATOM 779 C C . ASP A 1 103 ? 1.098 -9.143 8.968 1.00 97.94 103 ASP A C 1
ATOM 781 O O . ASP A 1 103 ? 0.486 -9.359 7.923 1.00 97.94 103 ASP A O 1
ATOM 785 N N . TYR A 1 104 ? 1.576 -7.931 9.271 1.00 97.69 104 TYR A N 1
ATOM 786 C CA . TYR A 1 104 ? 1.285 -6.726 8.501 1.00 97.69 104 TYR A CA 1
ATOM 787 C C . TYR A 1 104 ? 1.814 -6.787 7.064 1.00 97.69 104 TYR A C 1
ATOM 789 O O . TYR A 1 104 ? 1.310 -6.067 6.211 1.00 97.69 104 TYR A O 1
ATOM 797 N N . ASP A 1 105 ? 2.808 -7.626 6.793 1.00 97.00 105 ASP A N 1
ATOM 798 C CA . ASP A 1 105 ? 3.446 -7.841 5.495 1.00 97.00 105 ASP A CA 1
ATOM 799 C C . ASP A 1 105 ? 2.839 -9.018 4.704 1.00 97.00 105 ASP A C 1
ATOM 801 O O . ASP A 1 105 ? 3.376 -9.435 3.676 1.00 97.00 105 ASP A O 1
ATOM 805 N N . LEU A 1 106 ? 1.708 -9.569 5.165 1.00 97.50 106 LEU A N 1
ATOM 806 C CA . LEU A 1 106 ? 0.987 -10.653 4.503 1.00 97.50 106 LEU A CA 1
ATOM 807 C C . LEU A 1 106 ? -0.368 -10.194 3.945 1.00 97.50 106 LEU A C 1
ATOM 809 O O . LEU A 1 106 ? -1.011 -9.257 4.422 1.00 97.50 106 LEU A O 1
ATOM 813 N N . ALA A 1 107 ? -0.868 -10.937 2.951 1.00 97.50 107 ALA A N 1
ATOM 814 C CA . ALA A 1 107 ? -2.202 -10.729 2.379 1.00 97.50 107 ALA A CA 1
ATOM 815 C C . ALA A 1 107 ? -3.331 -10.866 3.418 1.00 97.50 107 ALA A C 1
ATOM 817 O O . ALA A 1 107 ? -4.393 -10.261 3.267 1.00 97.50 107 ALA A O 1
ATOM 818 N N . ARG A 1 108 ? -3.091 -11.642 4.482 1.00 98.12 108 ARG A N 1
ATOM 819 C CA . ARG A 1 108 ? -3.985 -11.815 5.628 1.00 98.12 108 ARG A CA 1
ATOM 820 C C . ARG A 1 108 ? -3.261 -11.363 6.888 1.00 98.12 108 ARG A C 1
ATOM 82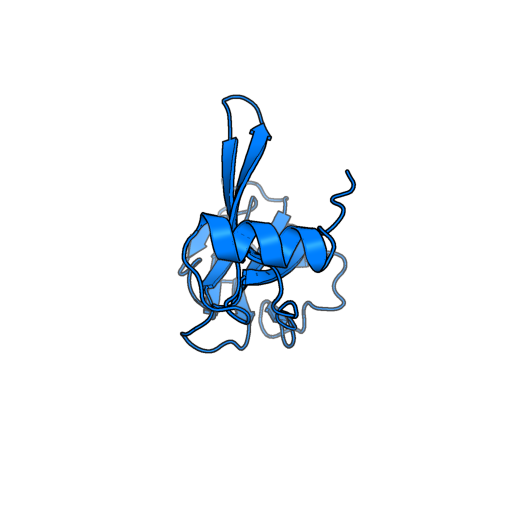2 O O . ARG A 1 108 ? -2.197 -11.890 7.187 1.00 98.12 108 ARG A O 1
ATOM 829 N N . ALA A 1 109 ? -3.880 -10.445 7.614 1.00 98.38 109 ALA A N 1
ATOM 830 C CA . ALA A 1 109 ? -3.337 -9.821 8.813 1.00 98.38 109 ALA A CA 1
ATOM 831 C C . ALA A 1 109 ? -4.418 -9.735 9.896 1.00 98.38 109 ALA A C 1
ATOM 833 O O . ALA A 1 109 ? -5.589 -10.074 9.665 1.00 98.38 109 ALA A O 1
ATOM 834 N N . TYR A 1 110 ? -4.054 -9.258 11.080 1.00 98.44 110 TYR A N 1
ATOM 835 C CA . TYR A 1 110 ? -5.051 -8.803 12.039 1.00 98.44 110 TYR A CA 1
ATOM 836 C C . TYR A 1 110 ? -4.599 -7.559 12.795 1.00 98.44 110 TYR A C 1
ATOM 838 O O . TYR A 1 110 ? -3.418 -7.361 13.080 1.00 98.44 110 TYR A O 1
ATOM 846 N N . LEU A 1 111 ? -5.582 -6.721 13.107 1.00 98.31 111 LEU A N 1
ATOM 847 C CA . LEU A 1 111 ? -5.439 -5.533 13.931 1.00 98.31 111 LEU A CA 1
ATOM 848 C C . LEU A 1 111 ? -6.005 -5.826 15.319 1.00 98.31 111 LEU A C 1
ATOM 850 O O . LEU A 1 111 ? -7.087 -6.401 15.429 1.00 98.31 111 LEU A O 1
ATOM 854 N N . ARG A 1 112 ? -5.316 -5.376 16.364 1.00 98.25 112 ARG A N 1
ATOM 855 C CA . ARG A 1 112 ? -5.834 -5.357 17.733 1.00 98.25 112 ARG A CA 1
ATOM 856 C C . ARG A 1 112 ? -5.635 -3.965 18.317 1.00 98.25 112 ARG A C 1
ATOM 858 O O . ARG A 1 112 ? -4.550 -3.406 18.188 1.00 98.25 112 ARG A O 1
ATOM 865 N N . VAL A 1 113 ? -6.683 -3.395 18.903 1.00 98.00 113 VAL A N 1
ATOM 866 C CA . VAL A 1 113 ? -6.627 -2.079 19.556 1.00 98.00 113 VAL A CA 1
ATOM 867 C C . VAL A 1 113 ? -6.756 -2.299 21.056 1.00 98.00 113 VAL A C 1
ATOM 869 O O . VAL A 1 113 ? -7.820 -2.711 21.518 1.00 98.00 113 VAL A O 1
ATOM 872 N N . GLU A 1 114 ? -5.675 -2.076 21.795 1.00 97.38 114 GLU A N 1
ATOM 873 C CA . GLU A 1 114 ? -5.665 -2.165 23.257 1.00 97.38 114 GLU A CA 1
ATOM 874 C C . GLU A 1 114 ? -6.153 -0.844 23.888 1.00 97.38 114 GLU A C 1
ATOM 876 O O . GLU A 1 114 ? -6.162 0.197 23.219 1.00 97.38 114 GLU A O 1
ATOM 881 N N . PRO A 1 115 ? -6.575 -0.833 25.166 1.00 94.75 115 PRO A N 1
ATOM 882 C CA . PRO A 1 115 ? -7.115 0.367 25.816 1.00 94.75 115 PRO A CA 1
ATOM 883 C C . PRO A 1 115 ? -6.157 1.571 25.844 1.00 94.75 115 PRO A C 1
ATOM 885 O O . PRO A 1 115 ? -6.597 2.722 25.852 1.00 94.75 115 PRO A O 1
ATOM 888 N N . GLU A 1 116 ? -4.849 1.324 25.874 1.00 95.25 116 GLU A N 1
ATOM 889 C CA . GLU A 1 116 ? -3.794 2.339 25.858 1.00 95.25 116 GLU A CA 1
ATOM 890 C C . GLU A 1 116 ? -3.422 2.843 24.457 1.00 95.25 116 GLU A C 1
ATOM 892 O O . GLU A 1 116 ? -2.733 3.862 24.338 1.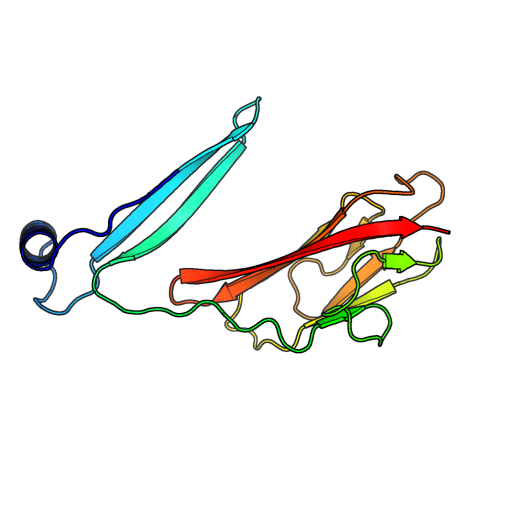00 95.25 116 GLU A O 1
ATOM 897 N N . ASP A 1 117 ? -3.867 2.157 23.404 1.00 96.38 117 ASP A N 1
ATOM 898 C CA . ASP A 1 117 ? -3.585 2.553 22.030 1.00 96.38 117 ASP A CA 1
ATOM 899 C C . ASP A 1 117 ? -4.389 3.804 21.634 1.00 96.38 117 ASP A C 1
ATOM 901 O O . ASP A 1 117 ? -5.421 4.133 22.234 1.00 96.38 117 ASP A O 1
ATOM 905 N N . PRO A 1 118 ? -3.979 4.524 20.574 1.00 96.69 118 PRO A N 1
ATOM 906 C CA . PRO A 1 118 ? -4.851 5.506 19.949 1.00 96.69 118 PRO A CA 1
ATOM 907 C C . PRO A 1 118 ? -6.159 4.846 19.485 1.00 96.69 118 PRO A C 1
ATOM 909 O O . PRO A 1 118 ? -6.146 3.968 18.625 1.00 96.69 118 PRO A O 1
ATOM 912 N N . GLN A 1 119 ? -7.293 5.318 20.008 1.00 96.62 119 GLN A N 1
ATOM 913 C CA . GLN A 1 119 ? -8.629 4.776 19.702 1.00 96.62 119 GLN A CA 1
ATOM 914 C C . GLN A 1 119 ? -9.212 5.299 18.379 1.00 96.62 119 GLN A C 1
ATOM 916 O O . GLN A 1 119 ? -10.314 4.940 17.984 1.00 96.62 119 GLN A O 1
ATOM 921 N N . SER A 1 120 ? -8.485 6.169 17.681 1.00 97.88 120 SER A N 1
ATOM 922 C CA . SER A 1 120 ? -8.872 6.683 16.370 1.00 97.88 120 SER A CA 1
ATOM 923 C C . SER A 1 120 ? -7.638 6.940 15.524 1.00 97.88 120 SER A C 1
ATOM 9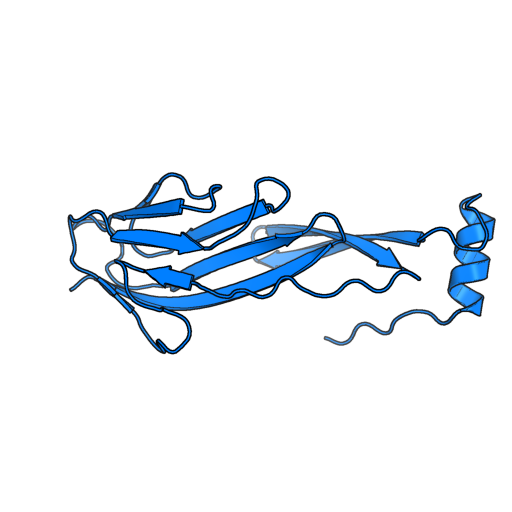25 O O . SER A 1 120 ? -6.596 7.340 16.050 1.00 97.88 120 SER A O 1
ATOM 927 N N . GLY A 1 121 ? -7.757 6.772 14.215 1.00 97.62 121 GLY A N 1
ATOM 928 C CA . GLY A 1 121 ? -6.644 7.000 13.316 1.00 97.62 121 GLY A CA 1
ATOM 929 C C . GLY A 1 121 ? -6.948 6.600 11.887 1.00 97.62 121 GLY A C 1
ATOM 930 O O . GLY A 1 121 ? -8.018 6.871 11.345 1.00 97.62 121 GLY A O 1
ATOM 931 N N 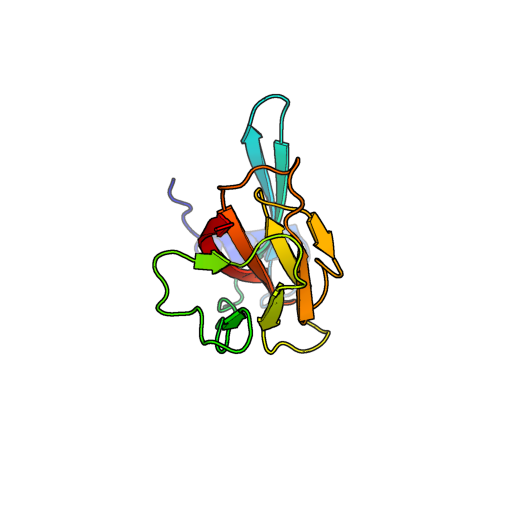. THR A 1 122 ? -5.962 5.982 11.255 1.00 98.19 122 THR A N 1
ATOM 932 C CA . THR A 1 122 ? -6.037 5.532 9.872 1.00 98.19 122 THR A CA 1
ATOM 933 C C . THR A 1 122 ? -5.605 4.080 9.774 1.00 98.19 122 THR A C 1
ATOM 935 O O . THR A 1 122 ? -4.570 3.716 10.325 1.00 98.19 122 THR A O 1
ATOM 938 N N . LEU A 1 123 ? -6.367 3.285 9.029 1.00 98.31 123 LEU A N 1
ATOM 939 C CA . LEU A 1 123 ? -5.964 1.975 8.533 1.00 98.31 123 LEU A CA 1
ATOM 940 C C . LEU A 1 123 ? -5.701 2.095 7.032 1.00 98.31 123 LEU A C 1
ATOM 942 O O . LEU A 1 123 ? -6.462 2.744 6.312 1.00 98.31 123 LEU A O 1
ATOM 946 N N . ALA A 1 124 ? -4.643 1.466 6.542 1.00 98.25 124 ALA A N 1
ATOM 947 C CA . ALA A 1 124 ? -4.340 1.413 5.125 1.00 98.25 124 ALA A CA 1
ATOM 948 C C . ALA A 1 124 ? -3.856 0.027 4.705 1.00 98.25 124 ALA A C 1
ATOM 950 O O . ALA A 1 124 ? -3.230 -0.690 5.483 1.00 98.25 124 ALA A O 1
ATOM 951 N N . VAL A 1 125 ? -4.113 -0.310 3.444 1.00 98.31 125 VAL A N 1
ATOM 952 C CA . VAL A 1 125 ? -3.471 -1.422 2.743 1.00 98.31 125 VAL A CA 1
ATOM 953 C C . VAL A 1 125 ? -2.755 -0.872 1.522 1.00 98.31 125 VAL A C 1
ATOM 955 O O . VAL A 1 125 ? -3.295 -0.023 0.808 1.00 98.31 125 VAL A O 1
ATOM 958 N N . VAL A 1 126 ? -1.538 -1.340 1.288 1.00 97.56 126 VAL A N 1
ATOM 959 C CA . VAL A 1 126 ? -0.731 -1.025 0.113 1.00 97.56 126 VAL A CA 1
ATOM 960 C C . VAL A 1 126 ? -0.334 -2.336 -0.542 1.00 97.56 126 VAL A C 1
ATOM 962 O O . VAL A 1 126 ? 0.198 -3.214 0.128 1.00 97.56 126 VAL A O 1
ATOM 965 N N . VAL A 1 127 ? -0.574 -2.454 -1.843 1.00 96.94 127 VAL A N 1
ATOM 966 C CA . VAL A 1 127 ? -0.190 -3.616 -2.645 1.00 96.94 127 VAL A CA 1
ATOM 967 C C . VAL A 1 127 ? 0.675 -3.154 -3.803 1.00 96.94 127 VAL A C 1
ATOM 969 O O . VAL A 1 127 ? 0.340 -2.179 -4.485 1.00 96.94 127 VAL A O 1
ATOM 972 N N . ARG A 1 128 ? 1.793 -3.844 -4.012 1.00 94.19 128 ARG A N 1
ATOM 973 C CA . ARG A 1 128 ? 2.723 -3.616 -5.119 1.00 94.19 128 ARG A CA 1
ATOM 974 C C . ARG A 1 128 ? 2.892 -4.900 -5.910 1.00 94.19 128 ARG A C 1
ATOM 976 O O . ARG A 1 128 ? 3.025 -5.968 -5.315 1.00 94.19 128 ARG A O 1
ATOM 983 N N . ASP A 1 129 ? 2.904 -4.779 -7.228 1.00 92.00 129 ASP A N 1
ATOM 984 C CA . ASP A 1 129 ? 3.265 -5.879 -8.120 1.00 92.00 129 ASP A CA 1
ATOM 985 C C . ASP A 1 129 ? 4.763 -5.826 -8.496 1.00 92.00 129 ASP A C 1
ATOM 987 O O . ASP A 1 129 ? 5.449 -4.827 -8.228 1.00 92.00 129 ASP A O 1
ATOM 991 N N . PRO A 1 130 ? 5.294 -6.897 -9.112 1.00 87.75 130 PRO A N 1
ATOM 992 C CA . PRO A 1 130 ? 6.675 -6.937 -9.595 1.00 87.75 130 PRO A CA 1
ATOM 993 C C . PRO A 1 130 ? 7.001 -5.946 -10.723 1.00 87.75 130 PRO A C 1
ATOM 995 O O . PRO A 1 130 ? 8.174 -5.623 -10.917 1.00 87.75 130 PRO A O 1
ATOM 998 N N . ASP A 1 131 ? 5.994 -5.457 -11.450 1.00 86.31 131 ASP A N 1
ATOM 999 C CA . ASP A 1 131 ? 6.143 -4.577 -12.616 1.00 86.31 131 ASP A CA 1
ATOM 1000 C C . ASP A 1 131 ? 6.181 -3.081 -12.230 1.00 86.31 131 ASP A C 1
ATOM 1002 O O . ASP A 1 131 ? 6.361 -2.195 -13.071 1.00 86.31 131 ASP A O 1
ATOM 1006 N N . GLY A 1 132 ? 6.071 -2.774 -10.932 1.00 83.06 132 GLY A N 1
ATOM 1007 C CA . GLY A 1 132 ? 6.142 -1.420 -10.379 1.00 83.06 132 GLY A CA 1
ATOM 1008 C C . GLY A 1 132 ? 4.789 -0.714 -10.255 1.00 83.06 132 GLY A C 1
ATOM 1009 O O . GLY A 1 132 ? 4.743 0.476 -9.879 1.00 83.06 132 GLY A O 1
ATOM 1010 N N . GLY A 1 133 ? 3.701 -1.427 -10.538 1.00 89.12 133 GLY A N 1
ATOM 1011 C CA . GLY A 1 133 ? 2.342 -1.024 -10.236 1.00 89.12 133 GLY A CA 1
ATOM 1012 C C . GLY A 1 133 ? 2.105 -1.006 -8.730 1.00 89.12 133 GLY A C 1
ATOM 1013 O O . GLY A 1 133 ? 2.711 -1.732 -7.936 1.00 89.12 133 GLY A O 1
ATOM 1014 N N . VAL A 1 134 ? 1.268 -0.069 -8.299 1.00 91.81 134 VAL A N 1
ATOM 1015 C CA . VAL A 1 134 ? 0.972 0.125 -6.883 1.00 91.81 134 VAL A CA 1
ATOM 1016 C C . VAL A 1 134 ? -0.446 0.630 -6.702 1.00 91.81 134 VAL A C 1
ATOM 1018 O O . VAL A 1 134 ? -0.852 1.629 -7.291 1.00 91.81 134 VAL A O 1
ATOM 1021 N N . SER A 1 135 ? -1.173 -0.031 -5.814 1.00 95.81 135 SER A N 1
ATOM 1022 C CA . SER A 1 135 ? -2.487 0.400 -5.368 1.00 95.81 135 SER A CA 1
ATOM 1023 C C . SER A 1 135 ? -2.509 0.482 -3.860 1.00 95.81 135 SER A C 1
ATOM 1025 O O . SER A 1 135 ? -1.874 -0.301 -3.157 1.00 95.81 135 SER A O 1
ATOM 1027 N N . TRP A 1 136 ? -3.254 1.443 -3.339 1.00 96.75 136 TRP A N 1
ATOM 1028 C CA . TRP A 1 136 ? -3.481 1.544 -1.910 1.00 96.75 136 TRP A CA 1
ATOM 1029 C C . TRP A 1 136 ? -4.902 1.968 -1.630 1.00 96.75 136 TRP A C 1
ATOM 1031 O O . TRP A 1 136 ? -5.578 2.596 -2.451 1.00 96.75 136 TRP A O 1
ATOM 1041 N N . ARG A 1 137 ? -5.335 1.652 -0.420 1.00 97.50 137 ARG A N 1
ATOM 1042 C CA . ARG A 1 137 ? -6.579 2.152 0.121 1.00 97.50 137 ARG A CA 1
ATOM 1043 C C . ARG A 1 137 ? -6.401 2.529 1.574 1.00 97.50 137 ARG A C 1
ATOM 1045 O O . ARG A 1 137 ? -5.604 1.927 2.281 1.00 97.50 137 ARG A O 1
ATOM 1052 N N . ILE A 1 138 ? -7.115 3.573 1.967 1.00 97.69 138 ILE A N 1
ATOM 1053 C CA . ILE A 1 138 ? -6.988 4.222 3.261 1.00 97.69 138 ILE A CA 1
ATOM 1054 C C . ILE A 1 138 ? -8.396 4.443 3.802 1.00 97.69 138 ILE A C 1
ATOM 1056 O O . ILE A 1 138 ? -9.268 4.912 3.067 1.00 97.69 138 ILE A O 1
ATOM 1060 N N . TRP A 1 139 ? -8.597 4.129 5.075 1.00 98.06 139 TRP A N 1
ATOM 1061 C CA . TRP A 1 139 ? -9.834 4.378 5.798 1.00 98.06 139 TRP A CA 1
ATOM 1062 C C . TRP A 1 139 ? -9.531 5.110 7.106 1.00 98.06 139 TRP A C 1
ATOM 1064 O O . TRP A 1 139 ? -8.618 4.705 7.831 1.00 98.06 139 TRP A O 1
ATOM 1074 N N . PRO A 1 140 ? -10.318 6.138 7.458 1.00 98.25 140 PRO A N 1
ATOM 1075 C CA . PRO A 1 140 ? -10.473 6.523 8.851 1.00 98.25 140 PRO A CA 1
ATOM 1076 C C . PRO A 1 140 ? -10.980 5.321 9.659 1.00 98.25 140 PRO A C 1
ATOM 1078 O O . PRO A 1 140 ? -11.842 4.572 9.186 1.00 98.25 140 PRO A O 1
ATOM 1081 N N . ILE A 1 141 ? -10.440 5.129 10.859 1.00 98.06 141 ILE A N 1
ATOM 1082 C CA . ILE A 1 141 ? -10.811 4.036 11.764 1.00 98.06 141 ILE A CA 1
ATOM 1083 C C . ILE A 1 141 ? -10.986 4.557 13.190 1.00 98.06 141 ILE A C 1
ATOM 1085 O O . ILE A 1 141 ? -10.213 5.413 13.629 1.00 98.06 141 ILE A O 1
ATOM 1089 N N . THR A 1 142 ? -11.972 4.012 13.899 1.00 97.81 142 THR A N 1
ATOM 1090 C CA . THR A 1 142 ? -12.206 4.235 15.331 1.00 97.81 142 THR A CA 1
ATOM 1091 C C . THR A 1 142 ? -12.457 2.899 16.032 1.00 97.81 142 THR A C 1
ATOM 1093 O O . THR A 1 142 ? -13.101 2.016 15.458 1.00 97.81 142 THR A O 1
ATOM 1096 N N . ALA A 1 143 ? -11.955 2.752 17.256 1.00 96.38 143 ALA A N 1
ATOM 1097 C CA . ALA A 1 143 ? -12.265 1.645 18.151 1.00 96.38 143 ALA A CA 1
ATOM 1098 C C . ALA A 1 143 ? -13.344 2.067 19.162 1.00 96.38 143 ALA A C 1
ATOM 1100 O O . ALA A 1 143 ? -13.148 3.037 19.898 1.00 96.38 143 ALA A O 1
ATOM 1101 N N . GLU A 1 144 ? -14.486 1.372 19.154 1.00 92.88 144 GLU A N 1
ATOM 1102 C CA . GLU A 1 144 ? -15.673 1.641 19.990 1.00 92.88 144 GLU A CA 1
ATOM 1103 C C . GLU A 1 144 ? -16.385 0.347 20.406 1.00 92.88 144 GLU A C 1
ATOM 1105 O O . GLU A 1 144 ? -16.400 -0.618 19.603 1.00 92.88 144 GLU A O 1
#

pLDDT: mean 92.57, std 6.98, range [55.22, 98.5]

Mean predicted aligned error: 5.06 Å

Secondary structure (DSSP, 8-state):
---PPPPHHHHHHHHHHTT--TTS-EEEEEEEEEETTTEEEEEEEEETS--PPP----EEETTEE-TT-SSEEE-TTS-EEEEE---TTSEEEEEESSSEEESTTSSEEEEE--TTS-SEEEEEEEEE-TTS-EEEEEEEEEE-